Protein AF-A0A6B3H6D3-F1 (afdb_monomer_lite)

pLDDT: mean 92.1, std 9.34, range [53.41, 98.38]

Foldseek 3Di:
DPDDDDPADPQWDWDCDPLGDIDIDGPQWDWDDDPQWTWTGNPPVPDTDIDHDDPDDPDPDVVVVVVVVVVVD

Structure (mmCIF, N/CA/C/O backbone):
data_AF-A0A6B3H6D3-F1
#
_entry.id   AF-A0A6B3H6D3-F1
#
loop_
_atom_site.group_PDB
_atom_site.id
_atom_site.type_symbol
_atom_site.label_atom_id
_atom_site.label_alt_id
_atom_site.label_comp_id
_atom_site.label_asym_id
_atom_site.label_entity_id
_atom_site.label_seq_id
_atom_site.pdbx_PDB_ins_code
_atom_site.Cartn_x
_atom_site.Cartn_y
_atom_site.Cartn_z
_atom_site.occupancy
_atom_site.B_iso_or_equiv
_atom_site.auth_seq_id
_atom_site.auth_comp_id
_atom_site.auth_asym_id
_atom_site.auth_atom_id
_atom_site.pdbx_PDB_model_num
ATOM 1 N N . PRO A 1 1 ? -9.104 -34.539 9.877 1.00 58.91 1 PRO A N 1
ATOM 2 C CA . PRO A 1 1 ? -8.293 -33.303 10.010 1.00 58.91 1 PRO A CA 1
ATOM 3 C C . PRO A 1 1 ? -9.185 -32.132 10.437 1.00 58.91 1 PRO A C 1
ATOM 5 O O . PRO A 1 1 ? -10.256 -31.971 9.860 1.00 58.91 1 PRO A O 1
ATOM 8 N N . ALA A 1 2 ? -8.785 -31.367 11.456 1.00 53.41 2 ALA A N 1
ATOM 9 C CA . ALA A 1 2 ? -9.451 -30.103 11.767 1.00 53.41 2 ALA A CA 1
ATOM 10 C C . ALA A 1 2 ? -9.148 -29.086 10.647 1.00 53.41 2 ALA A C 1
ATOM 12 O O . ALA A 1 2 ? -8.051 -29.148 10.083 1.00 53.41 2 ALA A O 1
ATOM 13 N N . PRO A 1 3 ? -10.089 -28.195 10.286 1.00 64.88 3 PRO A N 1
ATOM 14 C CA . PRO A 1 3 ? -9.796 -27.121 9.346 1.00 64.88 3 PRO A CA 1
ATOM 15 C C . PRO A 1 3 ? -8.632 -26.274 9.879 1.00 64.88 3 PRO A C 1
ATOM 17 O O . PRO A 1 3 ? -8.550 -26.009 11.079 1.00 64.88 3 PRO A O 1
ATOM 20 N N . GLY A 1 4 ? -7.707 -25.908 8.989 1.00 66.69 4 GLY A N 1
ATOM 21 C CA . GLY A 1 4 ? -6.611 -24.999 9.318 1.00 66.69 4 GLY A CA 1
ATOM 22 C C . GLY A 1 4 ? -7.133 -23.612 9.714 1.00 66.69 4 GLY A C 1
ATOM 23 O O . GLY A 1 4 ? -8.306 -23.308 9.479 1.00 66.69 4 GLY A O 1
ATOM 24 N N . PRO A 1 5 ? -6.288 -22.771 10.329 1.00 66.56 5 PRO A N 1
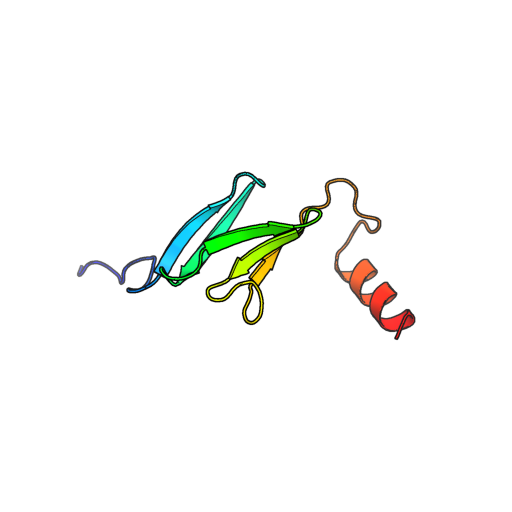ATOM 25 C CA . PRO A 1 5 ? -6.666 -21.401 10.653 1.00 66.56 5 PRO A CA 1
ATOM 26 C C . PRO A 1 5 ? -7.128 -20.639 9.395 1.00 66.56 5 PRO A C 1
ATOM 28 O O . PRO A 1 5 ? -6.678 -20.956 8.289 1.00 66.56 5 PRO A O 1
ATOM 31 N N . PRO A 1 6 ? -8.027 -19.650 9.547 1.00 72.19 6 PRO A N 1
ATOM 32 C CA . PRO A 1 6 ? -8.488 -18.840 8.427 1.00 72.19 6 PRO A CA 1
A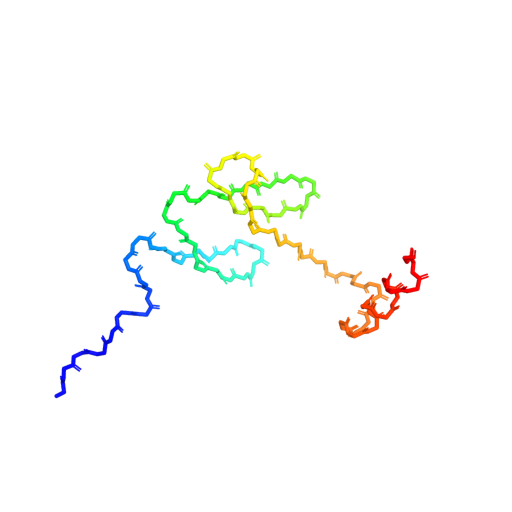TOM 33 C C . PRO A 1 6 ? -7.314 -18.105 7.767 1.00 72.19 6 PRO A C 1
ATOM 35 O O . PRO A 1 6 ? -6.399 -17.643 8.446 1.00 72.19 6 PRO A O 1
ATOM 38 N N . GLU A 1 7 ? -7.358 -17.974 6.438 1.00 85.75 7 GLU A N 1
ATOM 39 C CA . GLU A 1 7 ? -6.313 -17.299 5.647 1.00 85.75 7 GLU A CA 1
ATOM 40 C C . GLU A 1 7 ? -6.182 -15.804 6.001 1.00 85.75 7 GLU A C 1
ATOM 42 O O . GLU A 1 7 ? -5.122 -15.206 5.831 1.00 85.75 7 GLU A O 1
ATOM 47 N N . ILE A 1 8 ? -7.256 -15.200 6.523 1.00 93.31 8 ILE A N 1
ATOM 48 C CA . ILE A 1 8 ? -7.315 -13.800 6.950 1.00 93.31 8 ILE A CA 1
ATOM 49 C C . ILE A 1 8 ? -7.755 -13.763 8.423 1.00 93.31 8 ILE A C 1
ATOM 51 O O . ILE A 1 8 ? -8.823 -14.295 8.735 1.00 93.31 8 ILE A O 1
ATOM 55 N N . PRO A 1 9 ? -6.976 -13.143 9.329 1.00 91.81 9 PRO A N 1
ATOM 56 C CA . PRO A 1 9 ? -7.352 -13.020 10.735 1.00 91.81 9 PRO A CA 1
ATOM 57 C C . PRO A 1 9 ? -8.611 -12.170 10.961 1.00 91.81 9 PRO A C 1
ATOM 59 O O . PRO A 1 9 ? -8.930 -11.267 10.183 1.00 91.81 9 PRO A O 1
ATOM 62 N N . ASP A 1 10 ? -9.287 -12.395 12.089 1.00 94.06 10 ASP A N 1
ATOM 63 C CA . ASP A 1 10 ? -10.406 -11.554 12.518 1.00 94.06 10 ASP A CA 1
ATOM 64 C C . ASP A 1 10 ? -9.999 -10.079 12.629 1.00 94.06 10 ASP A C 1
ATOM 66 O O . ASP A 1 10 ? -8.905 -9.736 13.073 1.00 94.06 10 ASP A O 1
ATOM 70 N N . GLY A 1 11 ? -10.903 -9.185 12.223 1.00 95.44 11 GLY A N 1
ATOM 71 C CA . GLY A 1 11 ? -10.643 -7.741 12.199 1.00 95.44 11 GLY A CA 1
ATOM 72 C C . GLY A 1 11 ? -9.881 -7.249 10.963 1.00 95.44 11 GLY A C 1
ATOM 73 O O . GLY A 1 11 ? -9.746 -6.038 10.798 1.00 95.44 11 GLY A O 1
ATOM 74 N N . TRP A 1 12 ? -9.475 -8.148 10.064 1.00 97.19 12 TRP A N 1
ATOM 75 C CA . TRP A 1 12 ? -8.848 -7.820 8.783 1.00 97.19 12 TRP A CA 1
ATOM 76 C C . TRP A 1 12 ? -9.770 -8.142 7.607 1.00 97.19 12 TRP A C 1
ATOM 78 O O . TRP A 1 12 ? -10.765 -8.861 7.741 1.00 97.19 12 TRP A O 1
ATOM 88 N N . HIS A 1 13 ? -9.453 -7.575 6.449 1.00 95.62 13 HIS A N 1
ATOM 89 C CA . HIS A 1 13 ? -10.070 -7.918 5.176 1.00 95.62 13 HIS A CA 1
ATOM 90 C C . HIS A 1 13 ? -9.035 -7.835 4.055 1.00 95.62 13 HIS A C 1
ATOM 92 O O . HIS A 1 13 ? -8.077 -7.068 4.147 1.00 95.62 13 HIS A O 1
ATOM 98 N N . ARG A 1 14 ? -9.221 -8.643 3.007 1.00 96.56 14 ARG A N 1
ATOM 99 C CA . ARG A 1 14 ? -8.457 -8.517 1.766 1.00 96.56 14 ARG A CA 1
ATOM 100 C C . ARG A 1 14 ? -9.103 -7.453 0.888 1.00 96.56 14 ARG A C 1
ATOM 102 O O . ARG A 1 14 ? -10.327 -7.381 0.802 1.00 96.56 14 ARG A O 1
ATOM 109 N N . VAL A 1 15 ? -8.259 -6.666 0.247 1.00 96.81 15 VAL A N 1
ATOM 110 C CA . VAL A 1 15 ? -8.609 -5.705 -0.786 1.00 96.81 15 VAL A CA 1
ATOM 111 C C . VAL A 1 15 ? -7.918 -6.135 -2.066 1.00 96.81 15 VAL A C 1
ATOM 113 O O . VAL A 1 15 ? -6.715 -6.386 -2.049 1.00 96.81 15 VAL A O 1
ATOM 116 N N . ASP A 1 16 ? -8.678 -6.205 -3.151 1.00 97.38 16 ASP A N 1
ATOM 117 C CA . ASP A 1 16 ? -8.166 -6.311 -4.514 1.00 97.38 16 ASP A CA 1
ATOM 118 C C . ASP A 1 16 ? -8.218 -4.903 -5.125 1.00 97.38 16 ASP A C 1
ATOM 120 O O . ASP A 1 16 ? -9.297 -4.370 -5.398 1.00 97.38 16 ASP A O 1
ATOM 124 N N . ASP A 1 17 ? -7.062 -4.248 -5.248 1.00 97.44 17 ASP A N 1
ATOM 125 C CA . ASP A 1 17 ? -6.976 -2.861 -5.702 1.00 97.44 17 ASP A CA 1
ATOM 126 C C . ASP A 1 17 ? -7.065 -2.785 -7.236 1.00 97.44 17 ASP A C 1
ATOM 128 O O . ASP A 1 17 ? -6.385 -3.551 -7.930 1.00 97.44 17 ASP A O 1
ATOM 132 N N . PRO A 1 18 ? -7.818 -1.821 -7.799 1.00 95.69 18 PRO A N 1
ATOM 133 C CA . PRO A 1 18 ? -7.845 -1.573 -9.241 1.00 95.69 18 PRO A CA 1
ATOM 134 C C . PRO A 1 18 ? -6.469 -1.332 -9.879 1.00 95.69 18 PRO A C 1
ATOM 136 O O . PRO A 1 18 ? -6.325 -1.510 -11.086 1.00 95.69 18 PRO A O 1
ATOM 139 N N . ALA A 1 19 ? -5.460 -0.944 -9.094 1.00 95.12 19 ALA A N 1
ATOM 140 C CA . ALA A 1 19 ? -4.081 -0.791 -9.551 1.00 95.12 19 ALA A CA 1
ATOM 141 C C . ALA A 1 19 ? -3.336 -2.125 -9.787 1.00 95.12 19 ALA A C 1
ATOM 143 O O . ALA A 1 19 ? -2.169 -2.105 -10.172 1.00 95.12 19 ALA A O 1
ATOM 144 N N . GLY A 1 20 ? -3.990 -3.278 -9.593 1.00 95.50 20 GLY A N 1
ATOM 145 C CA . GLY A 1 20 ? -3.465 -4.592 -9.984 1.00 95.50 20 GLY A CA 1
ATOM 146 C C . GLY A 1 20 ? -2.724 -5.350 -8.881 1.00 95.50 20 GLY A C 1
ATOM 147 O O . GLY A 1 20 ? -1.991 -6.291 -9.179 1.00 95.50 20 GLY A O 1
ATOM 148 N N . PHE A 1 21 ? -2.912 -4.967 -7.617 1.00 95.06 21 PHE A N 1
ATOM 149 C CA . PHE A 1 21 ? -2.363 -5.668 -6.455 1.00 95.06 21 PHE A CA 1
ATOM 150 C C . PHE A 1 21 ? -3.467 -6.050 -5.467 1.00 95.06 21 PHE A C 1
ATOM 152 O O . PHE A 1 21 ? -4.579 -5.533 -5.528 1.00 95.06 21 PHE A O 1
ATOM 159 N N . SER A 1 22 ? -3.144 -6.923 -4.513 1.00 96.44 22 SER A N 1
ATOM 160 C CA . SER A 1 22 ? -4.019 -7.228 -3.379 1.00 96.44 22 SER A C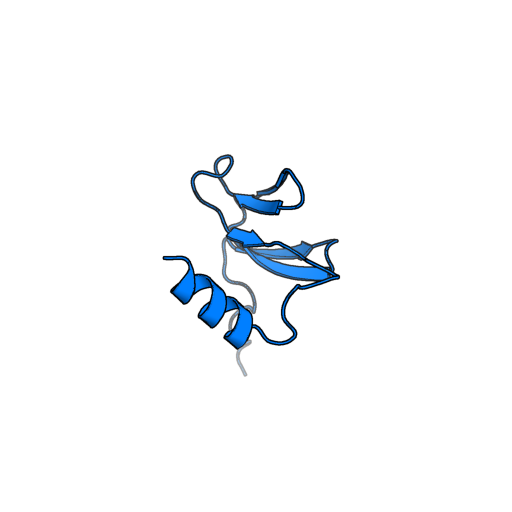A 1
ATOM 161 C C . SER A 1 22 ? -3.294 -7.013 -2.054 1.00 96.44 22 SER A C 1
ATOM 163 O O . SER A 1 22 ? -2.107 -7.327 -1.953 1.00 96.44 22 SER A O 1
ATOM 165 N N . LEU A 1 23 ? -4.004 -6.544 -1.028 1.00 96.31 23 LEU A N 1
ATOM 166 C CA . LEU A 1 23 ? -3.459 -6.317 0.312 1.00 96.31 23 LEU A CA 1
ATOM 167 C C . LEU A 1 23 ? -4.468 -6.730 1.388 1.00 96.31 23 LEU A C 1
ATOM 169 O O . LEU A 1 23 ? -5.672 -6.585 1.209 1.00 96.31 23 LEU A O 1
ATOM 173 N N . VAL A 1 24 ? -3.986 -7.230 2.526 1.00 97.19 24 VAL A N 1
ATOM 174 C CA . VAL A 1 24 ? -4.817 -7.469 3.712 1.00 97.19 24 VAL A CA 1
ATOM 175 C C . VAL A 1 24 ? -4.620 -6.310 4.688 1.00 97.19 24 VAL A C 1
ATOM 177 O O . VAL A 1 24 ? -3.499 -6.067 5.128 1.00 97.19 24 VAL A O 1
ATOM 180 N N . VAL A 1 25 ? -5.696 -5.597 5.028 1.00 97.69 25 VAL A N 1
ATOM 181 C CA . VAL A 1 25 ? -5.672 -4.432 5.935 1.00 97.69 25 VAL A CA 1
ATOM 182 C C . VAL A 1 25 ? -6.753 -4.542 7.019 1.00 97.69 25 VAL A C 1
ATOM 184 O O . VAL A 1 25 ? -7.723 -5.295 6.854 1.00 97.69 25 VAL A O 1
ATOM 187 N N . PRO A 1 26 ? -6.629 -3.818 8.147 1.00 98.00 26 PRO A N 1
ATOM 188 C CA . PRO A 1 26 ? -7.673 -3.800 9.163 1.00 98.00 26 PRO A CA 1
ATOM 189 C C . PRO A 1 26 ? -8.994 -3.278 8.589 1.00 98.00 26 PRO A C 1
ATOM 191 O O . PRO A 1 26 ? -9.011 -2.406 7.725 1.00 98.00 26 PRO A O 1
ATOM 194 N N . LYS A 1 27 ? -10.128 -3.785 9.079 1.00 97.62 27 LYS A N 1
ATOM 195 C CA . LYS A 1 27 ? -11.471 -3.419 8.579 1.00 97.62 27 LYS A CA 1
ATOM 196 C C . LYS A 1 27 ? -11.806 -1.929 8.686 1.00 97.62 27 LYS A C 1
ATOM 198 O O . LYS A 1 27 ? -12.694 -1.470 7.981 1.00 97.62 27 LYS A O 1
ATOM 203 N N . SER A 1 28 ? -11.140 -1.193 9.573 1.00 97.19 28 SER A N 1
ATOM 204 C CA . SER A 1 28 ? -11.327 0.252 9.731 1.00 97.19 28 SER A CA 1
ATOM 205 C C . SER A 1 28 ? -10.523 1.093 8.739 1.00 97.19 28 SER A C 1
ATOM 207 O O . SER A 1 28 ? -10.678 2.308 8.736 1.00 97.19 28 SER A O 1
ATOM 209 N N . TRP A 1 29 ? -9.644 0.480 7.942 1.00 98.38 29 TRP A N 1
ATOM 210 C CA . TRP A 1 29 ? -8.792 1.200 7.004 1.00 98.38 29 TRP A CA 1
ATOM 211 C C . TRP A 1 29 ? -9.508 1.358 5.672 1.00 98.38 29 TRP A C 1
ATOM 213 O O . TRP A 1 29 ? -10.055 0.396 5.130 1.00 98.38 29 TRP A O 1
ATOM 223 N N . THR A 1 30 ? -9.471 2.572 5.137 1.00 97.31 30 THR A N 1
ATOM 224 C CA . THR A 1 30 ? -10.093 2.929 3.865 1.00 97.31 30 THR A CA 1
ATOM 225 C C . THR A 1 30 ? -9.046 3.320 2.838 1.00 97.31 30 THR A C 1
ATOM 227 O O . THR A 1 30 ? -7.982 3.830 3.185 1.00 97.31 30 THR A O 1
ATOM 230 N N . ARG A 1 31 ? -9.369 3.075 1.565 1.00 97.62 31 ARG A N 1
ATOM 231 C CA . ARG A 1 31 ? -8.551 3.466 0.419 1.00 97.62 31 ARG A CA 1
ATOM 232 C C . ARG A 1 31 ? -8.755 4.944 0.095 1.00 97.62 31 ARG A C 1
ATOM 234 O O . ARG A 1 31 ? -9.882 5.367 -0.152 1.00 97.62 31 ARG A O 1
ATOM 241 N N . GLU A 1 32 ? -7.665 5.681 -0.014 1.00 97.25 32 GLU A N 1
ATOM 242 C CA . GLU A 1 32 ? -7.613 7.076 -0.444 1.00 97.25 32 GLU A CA 1
ATOM 243 C C . GLU A 1 32 ? -6.596 7.216 -1.583 1.00 97.25 32 GLU A C 1
ATOM 245 O O . GLU A 1 32 ? -5.587 6.514 -1.612 1.00 97.25 32 GLU A O 1
ATOM 250 N N . VAL A 1 33 ? -6.864 8.097 -2.551 1.00 96.19 33 VAL A N 1
ATOM 251 C CA . VAL A 1 33 ? -5.943 8.351 -3.670 1.00 96.19 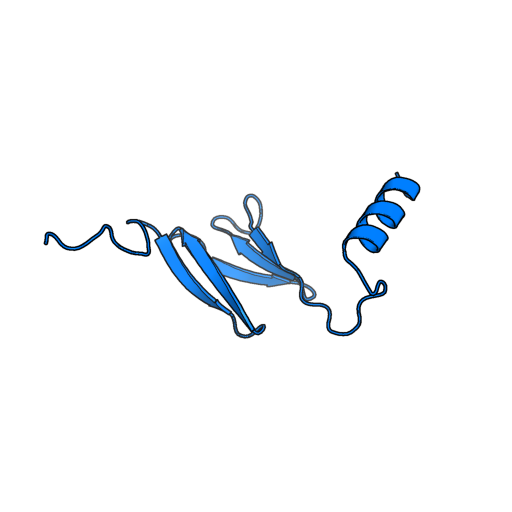33 VAL A CA 1
ATOM 252 C C . VAL A 1 33 ? -5.665 9.834 -3.770 1.00 96.19 33 VAL A C 1
ATOM 254 O O . VAL A 1 33 ? -6.589 10.614 -3.987 1.00 96.19 33 VAL A O 1
ATOM 257 N N . ASN A 1 34 ? -4.391 10.199 -3.661 1.00 90.69 34 ASN A N 1
ATOM 258 C CA . ASN A 1 34 ? -3.922 11.578 -3.722 1.00 90.69 34 ASN A CA 1
ATOM 259 C C . ASN A 1 34 ? -2.672 11.634 -4.607 1.00 90.69 34 ASN A C 1
ATOM 261 O O . ASN A 1 34 ? -1.694 10.953 -4.317 1.00 90.69 34 ASN A O 1
ATOM 265 N N . ASP A 1 35 ? -2.705 12.404 -5.697 1.00 88.88 35 ASP A N 1
ATOM 266 C CA . ASP A 1 35 ? -1.557 12.616 -6.600 1.00 88.88 35 ASP A CA 1
ATOM 267 C C . ASP A 1 35 ? -0.849 11.322 -7.056 1.00 88.88 35 ASP A C 1
ATOM 269 O O . ASP A 1 35 ? 0.375 11.206 -7.041 1.00 88.88 35 ASP A O 1
ATOM 273 N N . GLY A 1 36 ? -1.633 10.305 -7.429 1.00 86.38 36 GLY A N 1
ATOM 274 C CA . GLY A 1 36 ? -1.113 9.004 -7.874 1.00 86.38 36 GLY A CA 1
ATOM 275 C C . GLY A 1 36 ? -0.626 8.084 -6.747 1.00 86.38 36 GLY A C 1
ATOM 276 O O . GLY A 1 36 ? -0.255 6.943 -7.011 1.00 86.38 36 GLY A O 1
ATOM 277 N N . GLN A 1 37 ? -0.672 8.540 -5.495 1.00 93.50 37 GLN A N 1
ATOM 278 C CA . GLN A 1 37 ? -0.404 7.728 -4.312 1.00 93.50 37 GLN A CA 1
ATOM 279 C C . GLN A 1 37 ? -1.685 7.064 -3.829 1.00 93.50 37 GLN A C 1
ATOM 281 O O . GLN A 1 37 ? -2.704 7.736 -3.658 1.00 93.50 37 GLN A O 1
ATOM 286 N N . ILE A 1 38 ? -1.624 5.755 -3.594 1.00 97.75 38 ILE A N 1
ATOM 287 C CA . ILE A 1 38 ? -2.726 4.981 -3.031 1.00 97.75 38 ILE A CA 1
ATOM 288 C C . ILE A 1 38 ? -2.401 4.721 -1.566 1.00 97.75 38 ILE A C 1
ATOM 290 O O . ILE A 1 38 ? -1.452 4.003 -1.249 1.00 97.75 38 ILE A O 1
ATOM 294 N N . ASP A 1 39 ? -3.206 5.292 -0.681 1.00 97.88 39 ASP A N 1
ATOM 295 C CA . ASP A 1 39 ? -3.090 5.107 0.755 1.00 97.88 39 ASP A CA 1
ATOM 296 C C . ASP A 1 39 ? -4.216 4.221 1.268 1.00 97.88 39 ASP A C 1
ATOM 298 O O . ASP A 1 39 ? -5.380 4.397 0.921 1.00 97.88 39 ASP A O 1
ATOM 302 N N . TYR A 1 40 ? -3.872 3.297 2.155 1.00 98.31 40 TYR A N 1
ATOM 303 C CA . TYR A 1 40 ? -4.825 2.687 3.071 1.00 98.31 40 TYR A CA 1
ATOM 304 C C . TYR A 1 40 ? -4.588 3.302 4.440 1.00 98.31 40 TYR A C 1
ATOM 306 O O . TYR A 1 40 ? -3.479 3.196 4.970 1.00 98.31 40 TYR A O 1
ATOM 314 N N . THR A 1 41 ? -5.601 3.962 4.997 1.00 98.19 41 THR A N 1
ATOM 315 C CA . THR A 1 41 ? -5.476 4.728 6.243 1.00 98.19 41 THR A CA 1
ATOM 316 C C . THR A 1 41 ? -6.756 4.653 7.082 1.00 98.19 41 THR A C 1
ATOM 318 O O . THR A 1 41 ? -7.847 4.576 6.516 1.00 98.19 41 THR A O 1
ATOM 321 N N . PRO A 1 42 ? -6.659 4.638 8.426 1.00 97.94 42 PRO A N 1
ATOM 322 C CA . PRO A 1 42 ? -7.818 4.755 9.306 1.00 97.94 42 PRO A CA 1
ATOM 323 C C . PRO A 1 42 ? -8.155 6.210 9.681 1.00 97.94 42 PRO A C 1
ATOM 325 O O . PRO A 1 42 ? -9.182 6.443 10.315 1.00 97.94 42 PRO A O 1
ATOM 328 N N . ASP A 1 43 ? -7.275 7.171 9.383 1.00 97.19 43 ASP A N 1
ATOM 329 C CA . ASP A 1 43 ? -7.299 8.505 9.991 1.00 97.19 43 ASP A CA 1
ATOM 330 C C . ASP A 1 43 ? -6.766 9.623 9.078 1.00 97.19 43 ASP A C 1
ATOM 332 O O . ASP A 1 43 ? -6.141 10.579 9.541 1.00 97.19 43 ASP A O 1
ATOM 336 N N . GLY A 1 44 ? -7.030 9.525 7.772 1.00 93.44 44 GLY A N 1
ATOM 337 C CA . GLY A 1 44 ? -6.683 10.571 6.803 1.00 93.44 44 GLY A CA 1
ATOM 338 C C . GLY A 1 44 ? -5.175 10.735 6.580 1.00 93.44 44 GLY A C 1
ATOM 339 O O . GLY A 1 44 ? -4.702 11.825 6.261 1.00 93.44 44 GLY A O 1
ATOM 340 N N . GLY A 1 45 ? -4.405 9.662 6.783 1.00 94.19 45 GLY A N 1
ATOM 341 C CA . GLY A 1 45 ? -2.99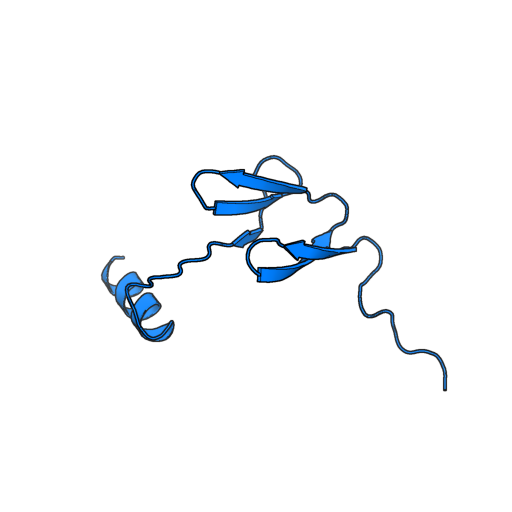9 9.552 6.393 1.00 94.19 45 GLY A CA 1
ATOM 342 C C . GLY A 1 45 ? -1.978 9.681 7.524 1.00 94.19 45 GLY A C 1
ATOM 343 O O . GLY A 1 45 ? -0.780 9.521 7.249 1.00 94.19 45 GLY A O 1
ATOM 344 N N . ALA A 1 46 ? -2.408 9.930 8.770 1.00 95.81 46 ALA A N 1
ATOM 345 C CA . ALA A 1 46 ? -1.502 9.964 9.923 1.00 95.81 46 ALA A CA 1
ATOM 346 C C . ALA A 1 46 ? -0.869 8.583 10.164 1.00 95.81 46 ALA A C 1
ATOM 348 O O . ALA A 1 46 ? 0.347 8.484 10.337 1.00 95.81 46 ALA A O 1
ATOM 349 N N . HIS A 1 47 ? -1.667 7.519 10.046 1.00 97.62 47 HIS A N 1
ATOM 350 C CA . HIS A 1 47 ? -1.193 6.147 9.885 1.00 97.62 47 HIS A CA 1
ATOM 351 C C . HIS A 1 47 ? -1.565 5.653 8.492 1.00 97.62 47 HIS A C 1
ATOM 353 O O . HIS A 1 47 ? -2.715 5.779 8.070 1.00 97.62 47 HIS A O 1
ATOM 359 N N . ARG A 1 48 ? -0.612 5.082 7.752 1.00 97.19 48 ARG A N 1
ATOM 360 C CA . ARG A 1 48 ? -0.907 4.574 6.410 1.00 97.19 48 ARG A CA 1
ATOM 361 C C . ARG A 1 48 ? 0.029 3.473 5.949 1.00 97.19 48 ARG A C 1
ATOM 363 O O . ARG A 1 48 ? 1.191 3.416 6.346 1.00 97.19 48 ARG A O 1
ATOM 370 N N . ILE A 1 49 ? -0.490 2.671 5.029 1.00 97.88 49 ILE A N 1
ATOM 371 C CA . ILE A 1 49 ? 0.292 1.917 4.055 1.00 97.88 49 ILE A CA 1
ATOM 372 C C . ILE A 1 49 ? 0.130 2.669 2.739 1.00 97.88 49 ILE A C 1
ATOM 374 O O . ILE A 1 49 ? -1.000 2.867 2.293 1.00 97.88 49 ILE A O 1
ATOM 378 N N . ARG A 1 50 ? 1.246 3.101 2.148 1.00 97.25 50 ARG A N 1
ATOM 379 C CA . ARG A 1 50 ? 1.267 3.817 0.871 1.00 97.25 50 ARG A CA 1
ATOM 380 C C . ARG A 1 50 ? 1.837 2.921 -0.215 1.00 97.25 50 ARG A C 1
ATOM 382 O O . ARG A 1 50 ? 2.905 2.341 -0.027 1.00 97.25 50 ARG A O 1
ATOM 389 N N . ILE A 1 51 ? 1.135 2.841 -1.336 1.00 96.25 51 ILE A N 1
ATOM 390 C CA . ILE A 1 51 ? 1.548 2.094 -2.520 1.00 96.25 51 ILE A CA 1
ATOM 391 C C . ILE A 1 51 ? 1.522 3.043 -3.718 1.00 96.25 51 ILE A C 1
ATOM 393 O O . ILE A 1 51 ? 0.511 3.687 -4.004 1.00 96.25 51 ILE A O 1
ATOM 397 N N . SER A 1 52 ? 2.648 3.110 -4.424 1.00 92.00 52 SER A N 1
ATOM 398 C CA . SER A 1 52 ? 2.757 3.723 -5.747 1.00 92.00 52 SER A CA 1
ATOM 399 C C . SER A 1 52 ? 2.914 2.619 -6.786 1.00 92.00 52 SER A C 1
ATOM 401 O O . SER A 1 52 ? 3.588 1.621 -6.527 1.00 92.00 52 SER A O 1
ATOM 403 N N . VAL A 1 53 ? 2.334 2.814 -7.967 1.00 91.06 53 VAL A N 1
ATOM 404 C CA . VAL A 1 53 ? 2.577 1.958 -9.131 1.00 91.06 53 VAL A CA 1
ATOM 405 C C . VAL A 1 53 ? 3.138 2.838 -10.233 1.00 91.06 53 VAL A C 1
ATOM 407 O O . VAL A 1 53 ? 2.458 3.755 -10.690 1.00 91.06 53 VAL A O 1
ATOM 410 N N . ASP A 1 54 ? 4.373 2.559 -10.639 1.00 89.38 54 ASP A N 1
ATOM 411 C CA . ASP A 1 54 ? 5.043 3.260 -11.728 1.00 89.38 54 ASP A CA 1
ATOM 412 C C . ASP A 1 54 ? 5.234 2.304 -12.918 1.00 89.38 54 ASP A C 1
ATOM 414 O O . ASP A 1 54 ? 5.979 1.326 -12.802 1.00 89.38 54 ASP A O 1
ATOM 418 N N . PRO A 1 55 ? 4.542 2.528 -14.050 1.00 88.62 55 PRO A N 1
ATOM 419 C CA . PRO A 1 55 ? 4.706 1.707 -15.244 1.00 88.62 55 PRO A CA 1
ATOM 420 C C . PRO A 1 55 ? 6.004 2.001 -16.017 1.00 88.62 55 PRO A C 1
ATOM 422 O O . PRO A 1 55 ? 6.311 1.263 -16.953 1.00 88.62 55 PRO A O 1
ATOM 425 N N . ALA A 1 56 ? 6.740 3.062 -15.673 1.00 92.06 56 ALA A N 1
ATOM 426 C CA . ALA A 1 56 ? 7.957 3.490 -16.356 1.00 92.06 56 ALA A CA 1
ATOM 427 C C . ALA A 1 56 ? 9.080 3.811 -15.346 1.00 92.06 56 ALA A C 1
ATOM 429 O O . ALA A 1 56 ? 9.514 4.959 -15.275 1.00 92.06 56 ALA A O 1
ATOM 430 N N . PRO A 1 57 ? 9.559 2.812 -14.578 1.00 91.69 57 PRO A N 1
ATOM 431 C CA . PRO A 1 57 ? 10.553 3.042 -13.537 1.00 91.69 57 PRO A CA 1
ATOM 432 C C . PRO A 1 57 ? 11.891 3.511 -14.120 1.00 91.69 57 PRO A C 1
ATOM 434 O O . PRO A 1 57 ? 12.360 2.986 -15.130 1.00 91.69 57 PRO A O 1
ATOM 437 N N . ASP A 1 58 ? 12.554 4.431 -13.419 1.00 93.31 58 ASP A N 1
ATOM 438 C CA . ASP A 1 58 ? 13.884 4.940 -13.793 1.00 93.31 58 ASP A CA 1
ATOM 439 C C . ASP A 1 58 ? 15.005 3.891 -13.652 1.00 93.31 58 ASP A C 1
ATOM 441 O O . ASP A 1 58 ? 16.108 4.068 -14.173 1.00 93.31 58 ASP A O 1
ATOM 445 N N . PHE A 1 59 ? 14.738 2.797 -12.930 1.00 94.25 59 PHE A N 1
ATOM 446 C CA . PHE A 1 59 ? 15.699 1.739 -12.634 1.00 94.25 59 PHE A CA 1
ATOM 447 C C . PHE A 1 59 ? 15.121 0.362 -12.956 1.00 94.25 59 PHE A C 1
ATOM 449 O O . PHE A 1 59 ? 14.031 0.011 -12.507 1.00 94.25 59 PHE A O 1
ATOM 456 N N . ASP A 1 60 ? 15.917 -0.471 -13.626 1.00 92.94 60 ASP A N 1
ATOM 457 C CA . ASP A 1 60 ? 15.523 -1.837 -13.998 1.00 92.94 60 ASP A CA 1
ATOM 458 C C . ASP A 1 60 ? 15.440 -2.803 -12.800 1.00 92.94 60 ASP A C 1
ATOM 460 O O . ASP A 1 60 ? 14.852 -3.881 -12.901 1.00 92.94 60 ASP A O 1
ATOM 464 N N . HIS A 1 61 ? 16.058 -2.459 -11.662 1.00 93.25 61 HIS A N 1
ATOM 465 C CA . HIS A 1 61 ? 16.118 -3.326 -10.486 1.00 93.25 61 HIS A CA 1
ATOM 466 C C . HIS A 1 61 ? 15.982 -2.527 -9.178 1.00 93.25 61 HIS A C 1
ATOM 468 O O . HIS A 1 61 ? 16.651 -1.502 -9.020 1.00 93.25 61 HIS A O 1
ATOM 474 N N . PRO A 1 62 ? 15.204 -3.014 -8.187 1.00 92.25 62 PRO A N 1
ATOM 475 C CA . PRO A 1 62 ? 14.978 -2.299 -6.926 1.00 92.25 62 PRO A CA 1
ATOM 476 C C . PRO A 1 62 ? 16.268 -2.002 -6.152 1.00 92.25 62 PRO A C 1
ATOM 478 O O . PRO A 1 62 ? 16.372 -0.965 -5.511 1.00 92.25 62 PRO A O 1
ATOM 481 N N . TYR A 1 63 ? 17.268 -2.882 -6.245 1.00 95.12 63 TYR A N 1
ATOM 482 C CA . TYR A 1 63 ? 18.598 -2.648 -5.665 1.00 95.12 63 TYR A CA 1
ATOM 483 C C . TYR A 1 63 ? 19.244 -1.346 -6.171 1.00 95.12 63 TYR A C 1
ATOM 485 O O . TYR A 1 63 ? 19.700 -0.556 -5.356 1.00 95.12 63 TYR A O 1
ATOM 493 N N . LEU A 1 64 ? 19.214 -1.083 -7.485 1.00 96.62 64 LEU A N 1
ATOM 494 C CA . LEU A 1 64 ? 19.819 0.122 -8.071 1.00 96.62 64 LEU A CA 1
ATOM 495 C C . LEU A 1 64 ? 19.093 1.395 -7.627 1.00 96.62 64 LEU A C 1
ATOM 497 O O . LEU A 1 64 ? 19.726 2.420 -7.386 1.00 96.62 64 LEU A O 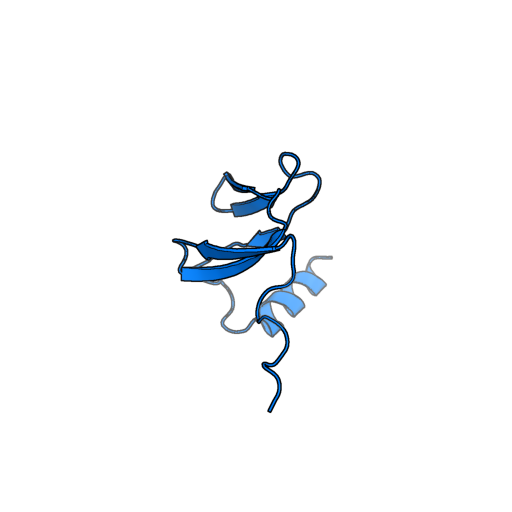1
ATOM 501 N N . HIS A 1 65 ? 17.767 1.320 -7.482 1.00 93.62 65 HIS A N 1
ATOM 502 C CA . HIS A 1 65 ? 16.986 2.421 -6.928 1.00 93.62 65 HIS A CA 1
ATOM 503 C C . HIS A 1 65 ? 17.409 2.725 -5.481 1.00 93.62 65 HIS A C 1
ATOM 505 O O . HIS A 1 65 ? 17.629 3.885 -5.144 1.00 93.62 65 HIS A O 1
ATOM 511 N N . MET A 1 66 ? 17.592 1.700 -4.640 1.00 95.19 66 MET A N 1
ATOM 512 C CA . MET A 1 66 ? 18.045 1.899 -3.257 1.00 95.19 66 MET A CA 1
ATOM 513 C C . MET A 1 66 ? 19.481 2.438 -3.183 1.00 95.19 66 MET A C 1
ATOM 515 O O . MET A 1 66 ? 19.721 3.375 -2.428 1.00 95.19 66 MET A O 1
ATOM 519 N N . GLU A 1 67 ? 20.412 1.936 -4.003 1.00 96.75 67 GLU A N 1
ATOM 520 C CA . GLU A 1 67 ? 21.775 2.491 -4.086 1.00 96.75 67 GLU A CA 1
ATOM 521 C C . GLU A 1 67 ? 21.766 3.975 -4.485 1.00 96.75 67 GLU A C 1
ATOM 523 O O . GLU A 1 67 ? 22.519 4.780 -3.936 1.00 96.75 67 GLU A O 1
ATOM 528 N N . ASN A 1 68 ? 20.903 4.362 -5.431 1.00 95.56 68 ASN A N 1
ATOM 529 C CA . ASN A 1 68 ? 20.760 5.759 -5.825 1.00 95.56 68 ASN A CA 1
ATOM 530 C C . ASN A 1 68 ? 20.209 6.629 -4.684 1.00 95.56 68 ASN A C 1
ATOM 532 O O . ASN A 1 68 ? 20.711 7.733 -4.484 1.00 95.56 68 ASN A O 1
ATOM 536 N N . MET A 1 69 ? 19.231 6.136 -3.916 1.00 94.44 69 MET A N 1
ATOM 537 C CA . MET A 1 69 ? 18.706 6.847 -2.744 1.00 94.44 69 MET A CA 1
ATOM 538 C C . MET A 1 69 ? 19.783 7.064 -1.677 1.00 94.44 69 MET A C 1
ATOM 540 O O . MET A 1 69 ? 19.867 8.154 -1.119 1.00 94.44 69 MET A O 1
ATOM 544 N N . GLU A 1 70 ? 20.632 6.066 -1.420 1.00 95.44 70 GLU A N 1
ATOM 545 C CA . GLU A 1 70 ? 21.733 6.183 -0.454 1.00 95.44 70 GLU A CA 1
ATOM 546 C C . GLU A 1 70 ? 22.739 7.281 -0.831 1.00 95.44 70 GLU A C 1
ATOM 548 O O . GLU A 1 70 ? 23.263 7.953 0.051 1.00 95.44 70 GLU A O 1
ATOM 553 N N . GLN A 1 71 ? 22.985 7.506 -2.126 1.00 94.31 71 GLN A N 1
ATOM 554 C CA . GLN A 1 71 ? 23.883 8.569 -2.604 1.00 94.31 71 GLN A CA 1
ATOM 555 C C . GLN A 1 71 ? 23.292 9.981 -2.483 1.00 94.31 71 GLN A C 1
ATOM 557 O O . GLN A 1 71 ? 24.034 10.959 -2.579 1.00 94.31 71 GLN A O 1
ATOM 562 N N . GLN A 1 72 ? 21.970 10.093 -2.340 1.00 90.25 72 GLN A N 1
ATOM 563 C CA . GLN A 1 72 ? 21.259 11.371 -2.242 1.00 90.25 72 GLN A CA 1
ATOM 564 C C . GLN A 1 72 ? 21.033 11.837 -0.794 1.00 90.25 72 GLN A C 1
ATOM 566 O O . GLN A 1 72 ? 20.524 12.943 -0.595 1.00 90.25 72 GLN A O 1
ATOM 571 N N . LEU A 1 73 ? 21.387 11.011 0.197 1.00 76.50 73 LEU A N 1
ATOM 572 C CA . LEU A 1 73 ? 21.373 11.345 1.627 1.00 76.50 73 LEU A CA 1
ATOM 573 C C . LEU A 1 73 ? 22.625 12.129 2.043 1.00 76.50 73 LEU A C 1
ATOM 575 O O . LEU A 1 73 ? 22.474 13.015 2.916 1.00 76.50 73 LEU A O 1
#

Secondary structure (DSSP, 8-state):
-PPPPPSS-TTEEEEEETTTEEEEEETT-EEEEETTEEEEESSTTSS-EEE---SS-S-SSHHHHHHHHHHT-

Sequence (73 aa):
PAPGPPEIPDGWHRVDDPAGFSLVVPKSWTREVNDGQIDYTPDGGAHRIRISVDPAPDFDHPYLHMENMEQQL

Radius of gyration: 16.56 Å; chains: 1; bounding box: 35×46×29 Å